Protein AF-A0A5C1ACC4-F1 (afdb_monomer)

Mean predicted aligned error: 6.25 Å

Organism: NCBI:txid2598579

Nearest PDB st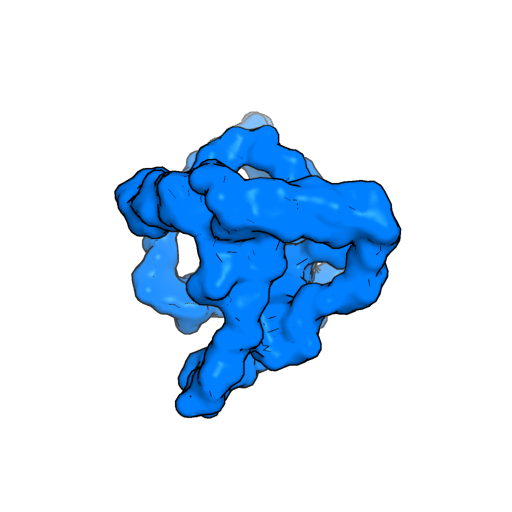ructures (foldseek):
  7xiv-assembly1_A  TM=1.902E-01  e=9.652E+00  Cuevavirus lloviuense

Solvent-accessible surface area (backbone atoms only 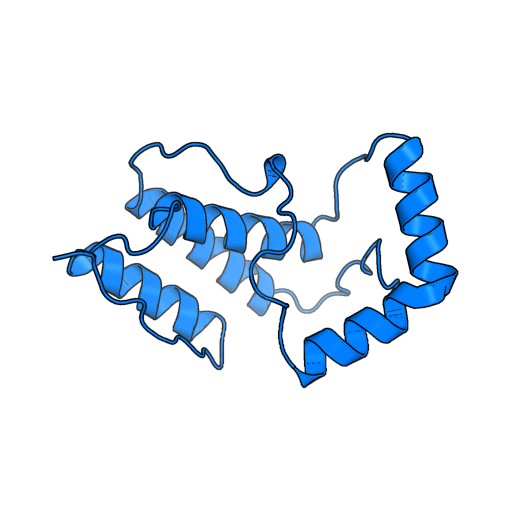— not comparable to full-atom values): 7838 Å² total; per-residue (Å²): 130,86,49,78,79,80,90,83,84,72,93,44,66,67,52,52,43,53,51,49,53,48,38,68,74,72,54,78,77,71,58,62,95,59,54,67,31,28,53,27,40,30,54,24,44,56,51,42,30,38,67,78,41,76,74,94,66,58,69,71,58,48,53,50,28,51,50,33,31,76,70,52,20,50,62,50,50,54,48,31,78,73,72,45,78,70,84,91,61,94,72,63,70,90,39,46,59,78,85,79,83,49,42,68,63,19,43,53,46,26,42,52,31,43,53,52,52,74,68,52,86,67,88,67,53,58,38,69,42,38,61,94

Radius of gyration: 16.21 Å; Cα contacts (8 Å, |Δi|>4): 114; chains: 1; bounding box: 47×31×36 Å

InterPro domains:
  IPR011463 Protein of unknown function DUF1569 [PF07606] (5-127)

Structure (mmCIF, N/CA/C/O backbone):
data_AF-A0A5C1ACC4-F1
#
_entry.id   AF-A0A5C1ACC4-F1
#
loop_
_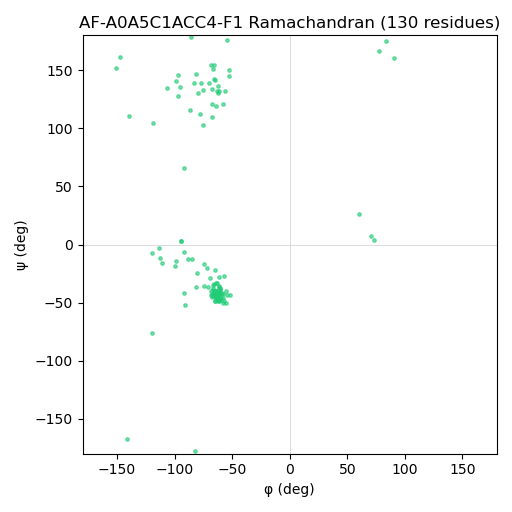atom_site.group_PDB
_atom_site.id
_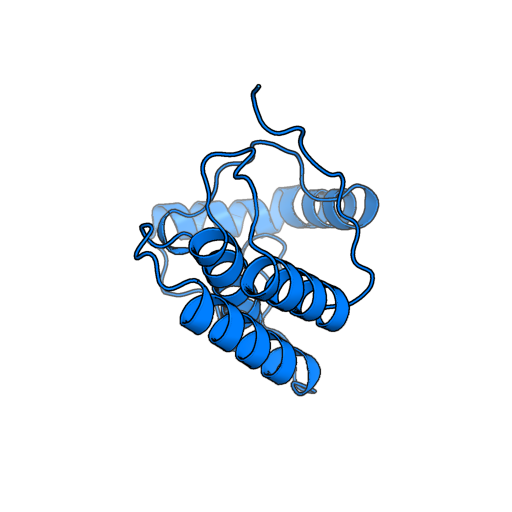atom_site.type_symbol
_atom_site.label_atom_id
_atom_site.label_alt_id
_atom_site.label_comp_id
_atom_site.label_asym_id
_atom_site.label_entity_id
_atom_site.label_seq_id
_atom_site.pdbx_PDB_ins_code
_atom_site.Cartn_x
_atom_site.Cartn_y
_atom_site.Cartn_z
_atom_site.occupancy
_atom_site.B_iso_or_equiv
_atom_site.auth_seq_id
_atom_site.auth_comp_id
_atom_site.auth_asym_id
_atom_site.auth_atom_id
_atom_site.pdbx_PDB_model_num
ATOM 1 N N . MET A 1 1 ? -29.258 1.271 -1.565 1.00 49.44 1 MET A N 1
ATOM 2 C CA . MET A 1 1 ? -28.576 2.509 -2.002 1.00 49.44 1 MET A CA 1
ATOM 3 C C . MET A 1 1 ? -27.110 2.157 -2.199 1.00 49.44 1 MET A C 1
ATOM 5 O O . MET A 1 1 ? -26.580 1.522 -1.296 1.00 49.44 1 MET A O 1
ATOM 9 N N . PRO A 1 2 ? -26.478 2.439 -3.352 1.00 66.31 2 PRO A N 1
ATOM 10 C CA . PRO A 1 2 ? -25.045 2.192 -3.505 1.00 66.31 2 PRO A CA 1
ATOM 11 C C . PRO A 1 2 ? -24.271 3.049 -2.496 1.00 66.31 2 PRO A C 1
ATOM 13 O O . PRO A 1 2 ? -24.611 4.215 -2.296 1.00 66.31 2 PRO A O 1
ATOM 16 N N . ALA A 1 3 ? -23.268 2.466 -1.842 1.00 73.25 3 ALA A N 1
ATOM 17 C CA . ALA A 1 3 ? -22.448 3.174 -0.868 1.00 73.25 3 ALA A CA 1
ATOM 18 C C . ALA A 1 3 ? -21.713 4.351 -1.533 1.00 73.25 3 ALA A C 1
ATOM 20 O O . ALA A 1 3 ? -21.103 4.199 -2.596 1.00 73.25 3 ALA A O 1
ATOM 21 N N . THR A 1 4 ? -21.772 5.531 -0.916 1.00 82.56 4 THR A N 1
ATOM 22 C CA . THR A 1 4 ? -21.095 6.729 -1.427 1.00 82.56 4 THR A CA 1
ATOM 23 C C . THR A 1 4 ? -19.597 6.640 -1.150 1.00 82.56 4 THR A C 1
ATOM 25 O O . THR A 1 4 ? -19.176 6.352 -0.032 1.00 82.56 4 THR A O 1
ATOM 28 N N . ARG A 1 5 ? -18.767 6.923 -2.160 1.00 82.75 5 ARG A N 1
ATOM 29 C CA . ARG A 1 5 ? -17.308 6.928 -2.002 1.00 82.75 5 ARG A CA 1
ATOM 30 C C . ARG A 1 5 ? -16.865 8.080 -1.094 1.00 82.75 5 ARG A C 1
ATOM 32 O O . ARG A 1 5 ? -17.073 9.244 -1.431 1.00 82.75 5 ARG A O 1
ATOM 39 N N . CYS A 1 6 ? -16.192 7.747 0.005 1.00 84.00 6 CYS A N 1
ATOM 40 C CA . CYS A 1 6 ? -15.532 8.720 0.872 1.00 84.00 6 CYS A CA 1
ATOM 41 C C . CYS A 1 6 ? -14.207 9.196 0.250 1.00 84.00 6 CYS A C 1
ATOM 43 O O . CYS A 1 6 ? -13.460 8.400 -0.324 1.00 84.00 6 CYS A O 1
ATOM 45 N N . GLN A 1 7 ? -13.918 10.495 0.353 1.00 85.62 7 GLN A N 1
ATOM 46 C CA . GLN A 1 7 ? -12.628 11.061 -0.045 1.00 85.62 7 GLN A CA 1
ATOM 47 C C . GLN A 1 7 ? -11.656 10.956 1.130 1.00 85.62 7 GLN A C 1
ATOM 49 O O . GLN A 1 7 ? -11.869 11.578 2.168 1.00 85.62 7 GLN A O 1
ATOM 54 N N . LEU A 1 8 ? -10.587 10.178 0.957 1.00 86.94 8 LEU A N 1
ATOM 55 C CA . LEU A 1 8 ? -9.579 9.943 1.988 1.00 86.94 8 LEU A CA 1
ATOM 56 C C . LEU A 1 8 ? -8.293 10.698 1.654 1.00 86.94 8 LEU A C 1
ATOM 58 O O . LEU A 1 8 ? -7.802 10.650 0.524 1.00 86.94 8 LEU A O 1
ATOM 62 N N . ARG A 1 9 ? -7.725 11.375 2.654 1.00 88.62 9 ARG A N 1
ATOM 63 C CA . ARG A 1 9 ? -6.391 11.973 2.575 1.00 88.62 9 ARG A CA 1
ATOM 64 C C . ARG A 1 9 ? -5.667 11.768 3.896 1.00 88.62 9 ARG A C 1
ATOM 66 O O . ARG A 1 9 ? -6.009 12.390 4.896 1.00 88.62 9 ARG A O 1
ATOM 73 N N . PHE A 1 10 ? -4.646 10.925 3.866 1.00 92.44 10 PHE A N 1
ATOM 74 C CA . PHE A 1 10 ? -3.816 10.616 5.025 1.00 92.44 10 PHE A CA 1
ATOM 75 C C . PHE A 1 10 ? -2.541 11.458 5.011 1.00 92.44 10 PHE A C 1
ATOM 77 O O . PHE A 1 10 ? -2.022 11.774 3.939 1.00 92.44 10 PHE A O 1
ATOM 84 N N . GLN A 1 11 ? -2.055 11.838 6.194 1.00 92.25 11 GLN A N 1
ATOM 85 C CA . GLN A 1 11 ? -0.790 12.568 6.346 1.00 92.25 11 GLN A CA 1
ATOM 86 C C . GLN A 1 11 ? 0.361 11.641 6.751 1.00 92.25 11 GLN A C 1
ATOM 88 O O . GLN A 1 11 ? 1.523 11.998 6.585 1.00 92.25 11 GLN A O 1
ATOM 93 N N . SER A 1 12 ? 0.045 10.450 7.263 1.00 93.12 12 SER A N 1
ATOM 94 C CA . SER A 1 12 ? 1.020 9.472 7.740 1.00 93.12 12 SER A CA 1
ATOM 95 C C . SER A 1 12 ? 0.544 8.037 7.513 1.00 93.12 12 SER A C 1
ATOM 97 O O . SER A 1 12 ? -0.655 7.792 7.358 1.00 93.12 12 SER A O 1
ATOM 99 N N . LEU A 1 13 ? 1.473 7.073 7.539 1.00 92.88 13 LEU A N 1
ATOM 100 C CA . LEU A 1 13 ? 1.130 5.646 7.521 1.00 92.88 13 LEU A CA 1
ATOM 101 C C . LEU A 1 13 ? 0.328 5.240 8.765 1.00 92.88 13 LEU A C 1
ATOM 103 O O . LEU A 1 13 ? -0.582 4.420 8.666 1.00 92.88 13 LEU A O 1
ATOM 107 N N . ALA A 1 14 ? 0.588 5.873 9.911 1.00 94.12 14 ALA A N 1
ATOM 108 C CA . ALA A 1 14 ? -0.190 5.666 11.128 1.00 94.12 14 ALA A CA 1
ATOM 109 C C . ALA A 1 14 ? -1.673 6.044 10.953 1.00 94.12 14 ALA A C 1
ATOM 111 O O . ALA A 1 14 ? -2.543 5.349 11.476 1.00 94.12 14 ALA A O 1
ATOM 112 N N . ASP A 1 15 ? -1.983 7.105 10.195 1.00 95.88 15 ASP A N 1
ATOM 113 C CA . ASP A 1 15 ? -3.376 7.470 9.902 1.00 95.88 15 ASP A CA 1
ATOM 114 C C . ASP A 1 15 ? -4.064 6.423 9.020 1.00 95.88 15 ASP A C 1
ATOM 116 O O . ASP A 1 15 ? -5.230 6.111 9.249 1.00 95.88 15 ASP A O 1
ATOM 120 N N . VAL A 1 16 ? -3.333 5.842 8.061 1.00 95.62 16 VAL A N 1
ATOM 121 C CA . VAL A 1 16 ? -3.833 4.751 7.207 1.00 95.62 16 VAL A CA 1
ATOM 122 C C . VAL A 1 16 ? -4.161 3.515 8.048 1.00 95.62 16 VAL A C 1
ATOM 124 O O . VAL A 1 16 ? -5.234 2.935 7.903 1.00 95.62 16 VAL A O 1
ATOM 127 N N . VAL A 1 17 ? -3.254 3.117 8.948 1.00 96.44 17 VAL A N 1
ATOM 128 C CA . VAL A 1 17 ? -3.460 1.962 9.838 1.00 96.44 17 VAL A CA 1
ATOM 129 C C . VAL A 1 17 ? -4.650 2.200 10.765 1.00 96.44 17 VAL A C 1
ATOM 131 O O . VAL A 1 17 ? -5.496 1.320 10.903 1.00 96.44 17 VAL A O 1
ATOM 134 N N . ARG A 1 18 ? -4.763 3.399 11.350 1.00 96.44 18 ARG A N 1
ATOM 135 C CA . ARG A 1 18 ? -5.875 3.755 12.241 1.00 96.44 18 ARG A CA 1
ATOM 136 C C . ARG A 1 18 ? -7.225 3.707 11.526 1.00 96.44 18 ARG A C 1
ATOM 138 O O . ARG A 1 18 ? -8.205 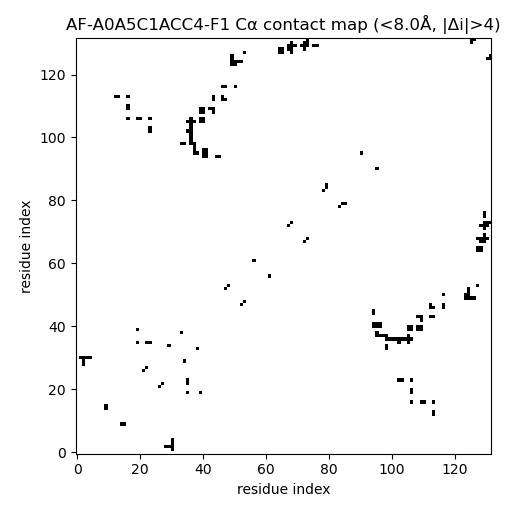3.257 12.115 1.00 96.44 18 ARG A O 1
ATOM 145 N N . ASP A 1 19 ? -7.287 4.175 10.281 1.00 96.25 19 ASP A N 1
ATOM 146 C CA . ASP A 1 19 ? -8.502 4.098 9.466 1.00 96.25 19 ASP A CA 1
ATOM 147 C C . ASP A 1 19 ? -8.896 2.639 9.207 1.00 96.25 19 ASP A C 1
ATOM 149 O O . ASP A 1 19 ? -10.028 2.247 9.485 1.00 96.25 19 ASP A O 1
ATOM 153 N N . ALA A 1 20 ? -7.933 1.804 8.809 1.00 96.00 20 ALA A N 1
ATOM 154 C CA . ALA A 1 20 ? -8.153 0.380 8.575 1.00 96.00 20 ALA A CA 1
ATOM 155 C C . ALA A 1 20 ? -8.615 -0.370 9.844 1.00 96.00 20 ALA A C 1
ATOM 157 O O . ALA A 1 20 ? -9.567 -1.149 9.788 1.00 96.00 20 ALA A O 1
ATOM 158 N N . GLU A 1 21 ? -8.009 -0.091 11.005 1.00 96.69 21 GLU A N 1
ATOM 159 C CA . GLU A 1 21 ? -8.453 -0.611 12.308 1.00 96.69 21 GLU A CA 1
ATOM 160 C C . GLU A 1 21 ? -9.879 -0.132 12.652 1.00 96.69 21 GLU A C 1
ATOM 162 O O . GLU A 1 21 ? -10.679 -0.896 13.194 1.00 96.69 21 GLU A O 1
ATOM 167 N N . SER A 1 22 ? -10.240 1.110 12.300 1.00 95.62 22 SER A N 1
ATOM 168 C CA . SER A 1 22 ? -11.596 1.636 12.509 1.00 95.62 22 SER A CA 1
ATOM 169 C C . SER A 1 22 ? -12.637 0.924 11.647 1.00 95.62 22 SER A C 1
ATOM 171 O O . SER A 1 22 ? -13.703 0.579 12.158 1.00 95.62 22 SER A O 1
ATOM 173 N N . LEU A 1 23 ? -12.330 0.693 10.367 1.00 94.25 23 LEU A N 1
ATOM 174 C CA . LEU A 1 23 ? -13.205 -0.023 9.433 1.00 94.25 23 LEU A CA 1
ATOM 175 C C . LEU A 1 23 ? -13.405 -1.477 9.867 1.00 94.25 23 LEU A C 1
ATOM 177 O O . LEU A 1 23 ? -14.527 -1.976 9.822 1.00 94.25 23 LEU A O 1
ATOM 181 N N . LEU A 1 24 ? -12.349 -2.131 10.357 1.00 95.06 24 LEU A N 1
ATOM 182 C CA . LEU A 1 24 ? -12.439 -3.480 10.912 1.00 95.06 24 LEU A CA 1
ATOM 183 C C . LEU A 1 24 ? -13.336 -3.527 12.159 1.00 95.06 24 LEU A C 1
ATOM 185 O O . LEU A 1 24 ? -14.163 -4.424 12.289 1.00 95.06 24 LEU A O 1
ATOM 189 N N . ALA A 1 25 ? -13.191 -2.561 13.071 1.00 95.88 25 ALA A N 1
ATOM 190 C CA . ALA A 1 25 ? -13.928 -2.549 14.334 1.00 95.88 25 ALA A CA 1
ATOM 191 C C . ALA A 1 25 ? -15.409 -2.164 14.181 1.00 95.88 25 ALA A C 1
ATOM 193 O O . ALA A 1 25 ? -16.257 -2.666 14.917 1.00 95.88 25 ALA A O 1
ATOM 194 N N . LYS A 1 26 ? -15.723 -1.241 13.266 1.00 94.62 26 LYS A N 1
ATOM 195 C CA . LYS A 1 26 ? -17.078 -0.688 13.088 1.00 94.62 26 LYS A CA 1
ATOM 196 C C . LYS A 1 26 ? -17.855 -1.341 11.947 1.00 94.62 26 LYS A C 1
ATOM 198 O O . LYS A 1 26 ? -19.064 -1.142 11.857 1.00 94.62 26 LYS A O 1
ATOM 203 N N . GLY A 1 27 ? -17.173 -2.094 11.088 1.00 91.19 27 GLY A N 1
ATOM 204 C CA . GLY A 1 27 ? -17.696 -2.505 9.793 1.00 91.19 27 GLY A CA 1
ATOM 205 C C . GLY A 1 27 ? -17.640 -1.371 8.765 1.00 91.19 27 GLY A C 1
ATOM 206 O O . GLY A 1 27 ? -17.411 -0.202 9.088 1.00 91.19 27 GLY A O 1
ATOM 207 N N . TYR A 1 28 ? -17.836 -1.731 7.498 1.00 91.56 28 TYR A N 1
ATOM 208 C CA . TYR A 1 28 ? -17.783 -0.804 6.373 1.00 91.56 28 TYR A CA 1
ATOM 209 C C . TYR A 1 28 ? -18.694 -1.259 5.234 1.00 91.56 28 TYR A C 1
ATOM 211 O O . TYR A 1 28 ? -18.903 -2.453 5.025 1.00 91.56 28 TYR A O 1
ATOM 219 N N . ASP A 1 29 ? -19.173 -0.293 4.451 1.00 89.94 29 ASP A N 1
ATOM 220 C CA . ASP A 1 29 ? -19.854 -0.560 3.188 1.00 89.94 29 ASP A CA 1
ATOM 221 C C . ASP A 1 29 ? -18.878 -0.428 2.019 1.00 89.94 29 ASP A C 1
ATOM 223 O O . ASP A 1 29 ? -18.199 0.589 1.837 1.00 89.94 29 ASP A O 1
ATOM 227 N N . LYS A 1 30 ? -18.826 -1.456 1.172 1.00 89.12 30 LYS A N 1
ATOM 228 C CA . LYS A 1 30 ? -17.929 -1.478 0.019 1.00 89.12 30 LYS A CA 1
ATOM 229 C C . LYS A 1 30 ? -18.476 -0.612 -1.126 1.00 89.12 30 LYS A C 1
ATOM 231 O O . LYS A 1 30 ? -19.448 -0.975 -1.782 1.00 89.12 30 LYS A O 1
ATOM 236 N N . ALA A 1 31 ? -17.798 0.500 -1.421 1.00 86.94 31 ALA A N 1
ATOM 237 C CA . ALA A 1 31 ? -18.124 1.406 -2.536 1.00 86.94 31 ALA A CA 1
ATOM 238 C C . ALA A 1 31 ? -17.336 1.122 -3.841 1.00 86.94 31 ALA A C 1
ATOM 240 O O . ALA A 1 31 ? -17.433 1.873 -4.815 1.00 86.94 31 ALA A O 1
ATOM 241 N N . GLY A 1 32 ? -16.504 0.076 -3.866 1.00 85.12 32 GLY A N 1
ATOM 242 C CA . GLY A 1 32 ? -15.669 -0.305 -5.009 1.00 85.12 32 GLY A CA 1
ATOM 243 C C . GLY A 1 32 ? -15.586 -1.819 -5.207 1.00 85.12 32 GLY A C 1
ATOM 244 O O . GLY A 1 32 ? -16.340 -2.583 -4.614 1.00 85.12 32 GLY A O 1
ATOM 245 N N . ASN A 1 33 ? -14.652 -2.265 -6.047 1.00 88.00 33 ASN A N 1
ATOM 246 C CA . ASN A 1 33 ? -14.472 -3.700 -6.295 1.00 88.00 33 ASN A CA 1
ATOM 247 C C . ASN A 1 33 ? -13.666 -4.390 -5.191 1.00 88.00 33 ASN A C 1
ATOM 249 O O . ASN A 1 33 ? -13.823 -5.593 -5.002 1.00 88.00 33 ASN A O 1
ATOM 253 N N . TRP A 1 34 ? -12.836 -3.633 -4.470 1.00 89.81 34 TRP A N 1
ATOM 254 C CA . TRP A 1 34 ? -11.967 -4.153 -3.421 1.00 89.81 34 TRP A CA 1
ATOM 255 C C . TRP A 1 34 ? -12.609 -4.014 -2.052 1.00 89.81 34 TRP A C 1
ATOM 257 O O . TRP A 1 34 ? -13.191 -2.974 -1.740 1.00 89.81 34 TRP A O 1
ATOM 267 N N . ASP A 1 35 ? -12.507 -5.074 -1.264 1.00 92.00 35 ASP A N 1
ATOM 268 C CA . ASP A 1 35 ? -12.800 -5.040 0.165 1.00 92.00 35 ASP A CA 1
ATOM 269 C C . ASP A 1 35 ? -11.598 -4.510 0.973 1.00 92.00 35 ASP A C 1
ATOM 271 O O . ASP A 1 35 ? -10.579 -4.085 0.408 1.00 92.00 35 ASP A O 1
ATOM 275 N N . LEU A 1 36 ? -11.738 -4.488 2.301 1.00 93.12 36 LEU A N 1
ATOM 276 C CA . LEU A 1 36 ? -10.700 -4.001 3.2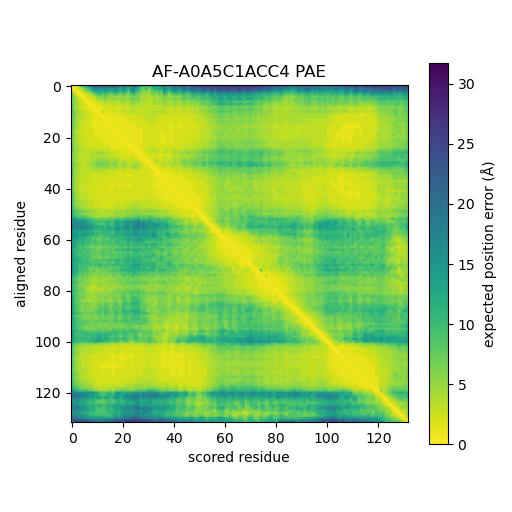03 1.00 93.12 36 LEU A CA 1
ATOM 277 C C . LEU A 1 36 ? -9.441 -4.875 3.126 1.00 93.12 36 LEU A C 1
ATOM 279 O O . LEU A 1 36 ? -8.349 -4.326 2.965 1.00 93.12 36 LEU A O 1
ATOM 283 N N . SER A 1 37 ? -9.575 -6.206 3.149 1.00 93.19 37 SER A N 1
ATOM 284 C CA . SER A 1 37 ? -8.442 -7.130 3.037 1.00 93.19 37 SER A CA 1
ATOM 285 C C . SER A 1 37 ? -7.594 -6.877 1.789 1.00 93.19 37 SER A C 1
ATOM 287 O O . SER A 1 37 ? -6.363 -6.820 1.860 1.00 93.19 37 SER A O 1
ATOM 289 N N . GLN A 1 38 ? -8.240 -6.648 0.644 1.00 93.12 38 GLN A N 1
ATOM 290 C CA . GLN A 1 38 ? -7.582 -6.395 -0.630 1.00 93.12 38 GLN A CA 1
ATOM 291 C C . GLN A 1 38 ? -6.851 -5.053 -0.623 1.00 93.12 38 GLN A C 1
ATOM 293 O O . GLN A 1 38 ? -5.702 -4.982 -1.065 1.00 93.12 38 GLN A O 1
ATOM 298 N N . CYS A 1 39 ? -7.473 -4.008 -0.069 1.00 92.69 39 CYS A N 1
ATOM 299 C CA . CYS A 1 39 ? -6.831 -2.706 0.102 1.00 92.69 39 CYS A CA 1
ATOM 300 C C . CYS A 1 39 ? -5.597 -2.802 1.014 1.00 92.69 39 CYS A C 1
ATOM 302 O O . CYS A 1 39 ? -4.517 -2.337 0.647 1.00 92.69 39 CYS A O 1
ATOM 304 N N . CYS A 1 40 ? -5.727 -3.446 2.177 1.00 94.25 40 CYS A N 1
ATOM 305 C CA . CYS A 1 40 ? -4.639 -3.588 3.143 1.00 94.25 40 CYS A CA 1
ATOM 306 C C . CYS A 1 40 ? -3.479 -4.425 2.594 1.00 94.25 40 CYS A C 1
ATOM 308 O O . CYS A 1 40 ? -2.322 -4.016 2.708 1.00 94.25 40 CYS A O 1
ATOM 310 N N . HIS A 1 41 ? -3.765 -5.555 1.940 1.00 92.44 41 HIS A N 1
ATOM 311 C CA . HIS A 1 41 ? -2.739 -6.373 1.295 1.00 92.44 41 HIS A CA 1
ATOM 312 C C . HIS A 1 41 ? -2.012 -5.612 0.181 1.00 92.44 41 HIS A C 1
ATOM 314 O O . HIS A 1 41 ? -0.787 -5.704 0.084 1.00 92.44 41 HIS A O 1
ATOM 320 N N . HIS A 1 42 ? -2.740 -4.832 -0.622 1.00 93.00 42 HIS A N 1
ATOM 321 C CA . HIS A 1 42 ? -2.153 -4.021 -1.683 1.00 93.00 42 HIS A CA 1
ATOM 322 C C . HIS A 1 42 ? -1.168 -2.986 -1.147 1.00 93.00 42 HIS A C 1
ATOM 324 O O . HIS A 1 42 ? -0.035 -2.890 -1.625 1.00 93.00 42 HIS A O 1
ATOM 330 N N . LEU A 1 43 ? -1.567 -2.251 -0.111 1.00 93.44 43 LEU A N 1
ATOM 331 C CA . LEU A 1 43 ? -0.702 -1.271 0.539 1.00 93.44 43 LEU A CA 1
ATOM 332 C C . LEU A 1 43 ? 0.526 -1.938 1.180 1.00 93.44 43 LEU A C 1
ATOM 334 O O . LEU A 1 43 ? 1.654 -1.494 0.956 1.00 93.44 43 LEU A O 1
ATOM 338 N N . ALA A 1 44 ? 0.329 -3.046 1.901 1.00 92.69 44 ALA A N 1
ATOM 339 C CA . ALA A 1 44 ? 1.415 -3.797 2.530 1.00 92.69 44 ALA A CA 1
ATOM 340 C C . ALA A 1 44 ? 2.438 -4.325 1.507 1.00 92.69 44 ALA A C 1
ATOM 342 O O . ALA A 1 44 ? 3.647 -4.284 1.754 1.00 92.69 44 ALA A O 1
ATOM 343 N N . TYR A 1 45 ? 1.971 -4.785 0.342 1.00 91.56 45 TYR A N 1
ATOM 344 C CA . TYR A 1 45 ? 2.830 -5.271 -0.737 1.00 91.56 45 TYR A CA 1
ATOM 345 C C . TYR A 1 45 ? 3.771 -4.177 -1.257 1.00 91.56 45 TYR A C 1
ATOM 347 O O . TYR A 1 45 ? 4.976 -4.410 -1.364 1.00 91.56 45 TYR A O 1
ATOM 355 N N . TRP A 1 46 ? 3.262 -2.972 -1.534 1.00 89.31 46 TRP A N 1
ATOM 356 C CA . TRP A 1 46 ? 4.088 -1.874 -2.055 1.00 89.31 46 TRP A CA 1
ATOM 357 C C . TRP A 1 46 ? 5.060 -1.299 -1.021 1.00 89.31 46 TRP A C 1
ATOM 359 O O . TRP A 1 46 ? 6.200 -0.983 -1.377 1.00 89.31 46 TRP A O 1
ATOM 369 N N . LEU A 1 47 ? 4.657 -1.220 0.254 1.00 90.00 47 LEU A N 1
ATOM 370 C CA . LEU A 1 47 ? 5.569 -0.857 1.346 1.00 90.00 47 LEU A CA 1
ATOM 371 C C . LEU A 1 47 ? 6.730 -1.852 1.433 1.00 90.00 47 LEU A C 1
ATOM 373 O O . LEU A 1 47 ? 7.894 -1.459 1.454 1.00 90.00 47 LEU A O 1
ATOM 377 N N . THR A 1 48 ? 6.417 -3.145 1.376 1.00 89.50 48 THR A N 1
ATOM 378 C CA . THR A 1 48 ? 7.417 -4.216 1.454 1.00 89.50 48 THR A CA 1
ATOM 379 C C . THR A 1 48 ? 8.342 -4.225 0.236 1.00 89.50 48 THR A C 1
ATOM 381 O O . THR A 1 48 ? 9.557 -4.307 0.390 1.00 89.50 48 THR A O 1
ATOM 384 N N . CYS A 1 49 ? 7.806 -4.060 -0.979 1.00 85.75 49 CYS A N 1
ATOM 385 C CA . CYS A 1 49 ? 8.609 -4.007 -2.208 1.00 85.75 49 CYS A CA 1
ATOM 386 C C . CYS A 1 49 ? 9.610 -2.846 -2.225 1.00 85.75 49 CYS A C 1
ATOM 388 O O . CYS A 1 49 ? 10.648 -2.942 -2.877 1.00 85.75 49 CYS A O 1
ATOM 390 N N . SER A 1 50 ? 9.307 -1.752 -1.527 1.00 80.88 50 SER A N 1
ATOM 391 C CA . SER A 1 50 ? 10.216 -0.607 -1.418 1.00 80.88 50 SER A CA 1
ATOM 392 C C . SER A 1 50 ? 11.459 -0.943 -0.580 1.00 80.88 50 SER A C 1
ATOM 394 O O . SER A 1 50 ? 12.538 -0.407 -0.832 1.00 80.88 50 SER A O 1
ATOM 396 N N . LEU A 1 51 ? 11.323 -1.869 0.375 1.00 84.62 51 LEU A N 1
ATOM 397 C CA . LEU A 1 51 ? 12.402 -2.320 1.257 1.00 84.62 51 LEU A CA 1
ATOM 398 C C . LEU A 1 51 ? 13.146 -3.534 0.685 1.00 84.62 51 LEU A C 1
ATOM 400 O O . LEU A 1 51 ? 14.366 -3.510 0.553 1.00 84.62 51 LEU A O 1
ATOM 404 N N . ASP A 1 52 ? 12.406 -4.579 0.312 1.00 84.88 52 ASP A N 1
ATOM 405 C CA . ASP A 1 52 ? 12.955 -5.878 -0.111 1.00 84.88 52 ASP A CA 1
ATOM 406 C C . ASP A 1 52 ? 13.248 -5.938 -1.619 1.00 84.88 52 ASP A C 1
ATOM 408 O O . ASP A 1 52 ? 13.935 -6.833 -2.117 1.00 84.88 52 ASP A O 1
ATOM 412 N N . GLY A 1 53 ? 12.747 -4.950 -2.360 1.00 76.44 53 GLY A N 1
ATOM 413 C CA . GLY A 1 53 ? 12.901 -4.831 -3.796 1.00 76.44 53 GLY A CA 1
ATOM 414 C C . GLY A 1 53 ? 11.773 -5.503 -4.568 1.00 76.44 53 GLY A C 1
ATOM 415 O O . GLY A 1 53 ? 11.044 -6.372 -4.098 1.00 76.44 53 GLY A O 1
ATOM 416 N N . PHE A 1 54 ? 11.640 -5.096 -5.825 1.00 71.69 54 PHE A N 1
ATOM 417 C CA . PHE A 1 54 ? 10.678 -5.689 -6.746 1.00 71.69 54 PHE A CA 1
ATOM 418 C C . PHE A 1 54 ? 11.247 -7.009 -7.281 1.00 71.69 54 PHE A C 1
ATOM 420 O O . PHE A 1 54 ? 12.390 -7.023 -7.754 1.00 71.69 54 PHE A O 1
ATOM 427 N N . GLY A 1 55 ? 10.469 -8.096 -7.237 1.00 71.06 55 GLY A N 1
ATOM 428 C CA . GLY A 1 55 ? 10.871 -9.429 -7.711 1.00 71.06 55 GLY A CA 1
ATOM 429 C C . GLY A 1 55 ? 11.364 -9.478 -9.170 1.00 71.06 55 GLY A C 1
ATOM 430 O O . GLY A 1 55 ? 11.366 -8.482 -9.903 1.00 71.06 55 GLY A O 1
ATOM 431 N N . LYS A 1 56 ? 11.816 -10.654 -9.629 1.00 73.38 56 LYS A N 1
ATOM 432 C CA . LYS A 1 56 ? 12.304 -10.827 -11.010 1.00 73.38 56 LYS A CA 1
ATOM 433 C C . LYS A 1 56 ? 11.153 -10.673 -12.009 1.00 73.38 56 LYS A C 1
ATOM 435 O O . LYS A 1 56 ? 10.302 -11.543 -12.123 1.00 73.38 56 LYS A O 1
ATOM 440 N N . GLN A 1 57 ? 11.174 -9.575 -12.758 1.00 74.62 57 GLN A N 1
ATOM 441 C CA . GLN A 1 57 ? 10.220 -9.321 -13.835 1.00 74.62 57 GLN A CA 1
ATOM 442 C C . GLN A 1 57 ? 10.627 -10.055 -15.130 1.00 74.62 57 GLN A C 1
ATOM 444 O O . GLN A 1 57 ? 11.830 -10.160 -15.407 1.00 74.62 57 GLN A O 1
ATOM 449 N N . PRO A 1 58 ? 9.664 -10.510 -15.953 1.00 83.12 58 PRO A N 1
ATOM 450 C CA . PRO A 1 58 ? 9.913 -11.008 -17.305 1.00 83.12 58 PRO A CA 1
ATOM 451 C C . PRO A 1 58 ? 10.718 -10.020 -18.163 1.00 83.12 58 PRO A C 1
ATOM 453 O O . PRO A 1 58 ? 10.612 -8.802 -17.996 1.00 83.12 58 PRO A O 1
ATOM 456 N N . LEU A 1 59 ? 11.506 -10.533 -19.116 1.00 84.81 59 LEU A N 1
ATOM 457 C CA . LEU A 1 59 ? 12.373 -9.717 -19.982 1.00 84.81 59 LEU A CA 1
ATOM 458 C C . LEU A 1 59 ? 11.653 -8.544 -20.683 1.00 84.81 59 LEU A C 1
ATOM 460 O O . LEU A 1 59 ? 12.203 -7.441 -20.641 1.00 84.81 59 LEU A O 1
ATOM 464 N N . PRO A 1 60 ? 10.435 -8.703 -21.243 1.00 85.69 60 PRO A N 1
ATOM 465 C CA . PRO A 1 60 ? 9.729 -7.591 -21.886 1.00 85.69 60 PRO A CA 1
ATOM 466 C C . PRO A 1 60 ? 9.417 -6.449 -20.911 1.00 85.69 60 PRO A C 1
ATOM 468 O O . PRO A 1 60 ? 9.641 -5.279 -21.217 1.00 85.69 60 PRO A O 1
ATOM 471 N N . ILE A 1 61 ? 8.980 -6.789 -19.693 1.00 83.62 61 ILE A N 1
ATOM 472 C CA . ILE A 1 61 ? 8.675 -5.812 -18.641 1.00 83.62 61 ILE A CA 1
ATOM 473 C C . ILE A 1 61 ? 9.955 -5.102 -18.193 1.00 83.62 61 ILE A C 1
ATOM 475 O O . ILE A 1 61 ? 9.958 -3.891 -17.992 1.00 83.62 61 ILE A O 1
ATOM 479 N N . ARG A 1 62 ? 11.076 -5.825 -18.084 1.00 83.31 62 ARG A N 1
ATOM 480 C CA . ARG A 1 62 ? 12.376 -5.224 -17.745 1.00 83.31 62 ARG A CA 1
ATOM 481 C C . ARG A 1 62 ? 12.835 -4.210 -18.790 1.00 83.31 62 ARG A C 1
ATOM 483 O O . ARG A 1 62 ? 13.297 -3.139 -18.404 1.00 83.31 62 ARG A O 1
ATOM 490 N N . ALA A 1 63 ? 12.701 -4.534 -20.077 1.00 85.50 63 ALA A N 1
ATOM 491 C CA . ALA A 1 63 ? 13.051 -3.624 -21.166 1.00 85.50 63 ALA A CA 1
ATOM 492 C C . ALA A 1 63 ? 12.179 -2.360 -21.137 1.00 85.50 63 ALA A C 1
ATOM 494 O O . ALA A 1 63 ? 12.699 -1.247 -21.206 1.00 85.50 63 ALA A O 1
ATOM 495 N N . PHE A 1 64 ? 10.869 -2.526 -20.931 1.00 86.00 64 PHE A N 1
ATOM 496 C CA . PHE A 1 64 ? 9.944 -1.406 -20.774 1.00 86.00 64 PHE A CA 1
ATOM 497 C C . PHE A 1 64 ? 10.287 -0.519 -19.567 1.00 86.00 64 PHE A C 1
ATOM 499 O O . PHE A 1 64 ? 10.370 0.698 -19.708 1.00 86.00 64 PHE A O 1
ATOM 506 N N . LEU A 1 65 ? 10.534 -1.105 -18.390 1.00 84.25 65 LEU A N 1
ATOM 507 C CA . LEU A 1 65 ? 10.897 -0.355 -17.181 1.00 84.25 65 LEU A CA 1
ATOM 508 C C . LEU A 1 65 ? 12.214 0.409 -17.353 1.00 84.25 65 LEU A C 1
ATOM 510 O O . LEU A 1 65 ? 12.314 1.555 -16.923 1.00 84.25 65 LEU A O 1
ATOM 514 N N . TRP A 1 66 ? 13.206 -0.189 -18.019 1.00 84.88 66 TRP A N 1
ATOM 515 C CA . TRP A 1 66 ? 14.457 0.494 -18.347 1.00 84.88 66 TRP A CA 1
ATOM 516 C C . TRP A 1 66 ? 14.227 1.681 -19.289 1.00 84.88 66 TRP A C 1
ATOM 518 O O . TRP A 1 66 ? 14.755 2.767 -19.047 1.00 84.88 66 TRP A O 1
ATOM 528 N N . LEU A 1 67 ? 13.402 1.510 -20.326 1.00 87.75 67 LEU A N 1
ATOM 529 C CA . LEU A 1 67 ? 13.050 2.600 -21.233 1.00 87.75 67 LEU A CA 1
ATOM 530 C C . LEU A 1 67 ? 12.320 3.720 -20.484 1.00 87.75 67 LEU A C 1
ATOM 532 O O . LEU A 1 67 ? 12.715 4.880 -20.588 1.00 87.75 67 LEU A O 1
ATOM 536 N N . ALA A 1 68 ? 11.307 3.382 -19.683 1.00 84.06 68 ALA A N 1
ATOM 537 C CA . ALA A 1 68 ? 10.550 4.339 -18.882 1.00 84.06 68 ALA A CA 1
ATOM 538 C C . ALA A 1 68 ? 11.463 5.120 -17.927 1.00 84.06 68 ALA A C 1
ATOM 540 O O . ALA A 1 68 ? 11.417 6.350 -17.904 1.00 84.06 68 ALA A O 1
ATOM 541 N N . A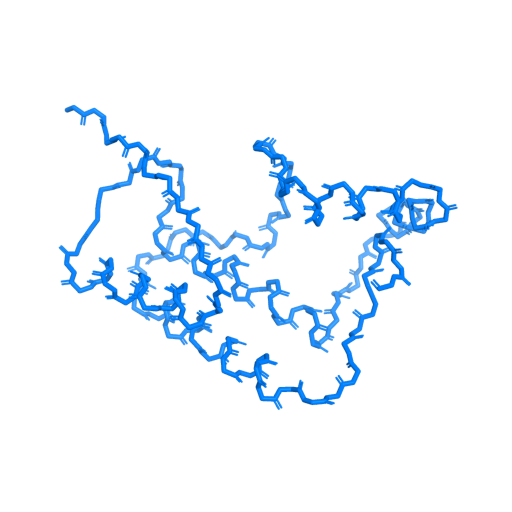RG A 1 69 ? 12.362 4.426 -17.219 1.00 84.81 69 ARG A N 1
ATOM 542 C CA . ARG A 1 69 ? 13.339 5.024 -16.298 1.00 84.81 69 ARG A CA 1
ATOM 543 C C . ARG A 1 69 ? 14.205 6.091 -16.959 1.00 84.81 69 ARG A C 1
ATOM 545 O O . ARG A 1 69 ? 14.478 7.110 -16.330 1.00 84.81 69 ARG A O 1
ATOM 552 N N . ASN A 1 70 ? 14.621 5.868 -18.202 1.00 84.19 70 ASN A N 1
ATOM 553 C CA . ASN A 1 70 ? 15.524 6.770 -18.916 1.00 84.19 70 ASN A CA 1
ATOM 554 C C . ASN A 1 70 ? 14.811 7.841 -19.754 1.00 84.19 70 ASN A C 1
ATOM 556 O O . ASN A 1 70 ? 15.477 8.718 -20.294 1.00 84.19 70 ASN A O 1
ATOM 560 N N . THR A 1 71 ? 13.482 7.790 -19.878 1.00 86.06 71 THR A N 1
ATOM 561 C CA . THR A 1 71 ? 12.728 8.698 -20.756 1.00 86.06 71 THR A CA 1
ATOM 562 C C . THR A 1 71 ? 11.724 9.546 -19.978 1.00 86.06 71 THR A C 1
ATOM 564 O O . THR A 1 71 ? 11.970 10.723 -19.725 1.00 86.06 71 THR A O 1
ATOM 567 N N . PHE A 1 72 ? 10.592 8.971 -19.567 1.00 85.50 72 PHE A N 1
ATOM 568 C CA . PHE A 1 72 ? 9.460 9.713 -18.993 1.00 85.50 72 PHE A CA 1
ATOM 569 C C . PHE A 1 72 ? 9.201 9.435 -17.504 1.00 85.50 72 PHE A C 1
ATOM 571 O O . PHE A 1 72 ? 8.450 10.176 -16.863 1.00 85.50 72 PHE A O 1
ATOM 578 N N . GLY A 1 73 ? 9.827 8.412 -16.923 1.00 82.81 73 GLY A N 1
ATOM 579 C CA . GLY A 1 73 ? 9.633 7.971 -15.538 1.00 82.81 73 GLY A CA 1
ATOM 580 C C . GLY A 1 73 ? 9.854 9.068 -14.488 1.00 82.81 73 GLY A C 1
ATOM 581 O O . GLY A 1 73 ? 8.956 9.304 -13.676 1.00 82.81 73 GLY A O 1
ATOM 582 N N . PRO A 1 74 ? 10.977 9.814 -14.509 1.00 84.44 74 PRO A N 1
ATOM 583 C CA . PRO A 1 74 ? 11.212 10.910 -13.564 1.00 84.44 74 PRO A CA 1
ATOM 584 C C . PRO A 1 74 ? 10.176 12.041 -13.665 1.00 84.44 74 PRO A C 1
ATOM 586 O O . PRO A 1 74 ? 9.787 12.626 -12.654 1.00 84.44 74 PRO A O 1
ATOM 589 N N . GLY A 1 75 ? 9.704 12.346 -14.878 1.00 86.75 75 GLY A N 1
ATOM 590 C CA . GLY A 1 75 ? 8.657 13.346 -15.100 1.00 86.75 75 GLY A CA 1
ATOM 591 C C . GLY A 1 75 ? 7.304 12.895 -14.549 1.00 86.75 75 GLY A C 1
ATOM 592 O O . GLY A 1 75 ? 6.598 13.685 -13.922 1.00 86.75 75 GLY A O 1
ATOM 593 N N . GLN A 1 76 ? 6.969 11.615 -14.722 1.00 84.75 76 GLN A N 1
ATOM 594 C CA . GLN A 1 76 ? 5.771 11.013 -14.139 1.00 84.75 76 GLN A CA 1
ATOM 595 C C . GLN A 1 76 ? 5.831 10.990 -12.609 1.00 84.75 76 GLN A C 1
ATOM 597 O O . GLN A 1 76 ? 4.853 11.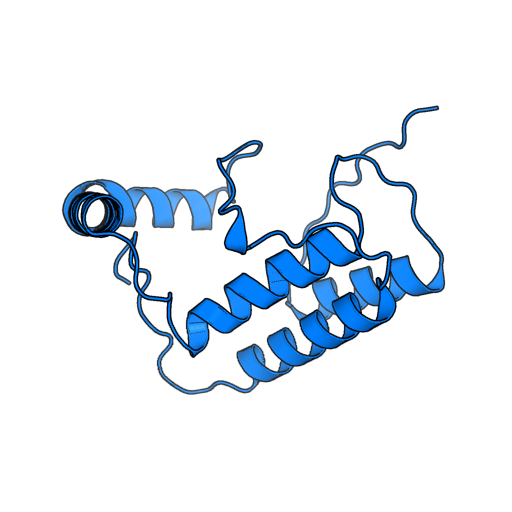376 -11.977 1.00 84.75 76 GLN A O 1
ATOM 602 N N . LEU A 1 77 ? 6.976 10.644 -12.009 1.00 85.38 77 LEU A N 1
ATOM 603 C CA . LEU A 1 77 ? 7.151 10.691 -10.554 1.00 85.38 77 LEU A CA 1
ATOM 604 C C . LEU A 1 77 ? 6.883 12.098 -10.003 1.00 85.38 77 LEU A C 1
ATOM 606 O O . LEU A 1 77 ? 6.095 12.248 -9.076 1.00 85.38 77 LEU A O 1
ATOM 610 N N . LYS A 1 78 ? 7.468 13.142 -10.607 1.00 86.38 78 LYS A N 1
ATOM 611 C CA . LYS A 1 78 ? 7.219 14.534 -10.187 1.00 86.38 78 LYS A CA 1
ATOM 612 C C . LYS A 1 78 ? 5.736 14.904 -10.252 1.00 86.38 78 LYS A C 1
ATOM 614 O O . LYS A 1 78 ? 5.226 15.546 -9.340 1.00 86.38 78 LYS A O 1
ATOM 619 N N . LYS A 1 79 ? 5.036 14.490 -11.314 1.00 87.38 79 LYS A N 1
ATOM 620 C CA . LYS A 1 79 ? 3.590 14.726 -11.453 1.00 87.38 79 LYS A CA 1
ATOM 621 C C . LYS A 1 79 ? 2.788 13.992 -10.380 1.00 87.38 79 LYS A C 1
ATOM 623 O O . LYS A 1 79 ? 1.888 14.598 -9.811 1.00 87.38 79 LYS A O 1
ATOM 628 N N . ILE A 1 80 ? 3.124 12.734 -10.095 1.00 87.31 80 ILE A N 1
ATOM 629 C CA . ILE A 1 80 ? 2.452 11.918 -9.074 1.00 87.31 80 ILE A CA 1
ATOM 630 C C . ILE A 1 80 ? 2.677 12.505 -7.679 1.00 87.31 80 ILE A C 1
ATOM 632 O O . ILE A 1 80 ? 1.726 12.640 -6.922 1.00 87.31 80 ILE A O 1
ATOM 636 N N . LEU A 1 81 ? 3.897 12.930 -7.349 1.00 86.00 81 LEU A N 1
ATOM 637 C CA . LEU A 1 81 ? 4.175 13.575 -6.062 1.00 86.00 81 LEU A CA 1
ATOM 638 C C . LEU A 1 81 ? 3.431 14.911 -5.906 1.00 86.00 81 LEU A C 1
ATOM 640 O O . LEU A 1 81 ? 3.028 15.259 -4.802 1.00 86.00 81 LEU A O 1
ATOM 644 N N . ALA A 1 82 ? 3.219 15.648 -7.001 1.00 87.94 82 ALA A N 1
ATOM 645 C CA . ALA A 1 82 ? 2.512 16.928 -6.967 1.00 87.94 82 ALA A CA 1
ATOM 646 C C . ALA A 1 82 ? 0.977 16.796 -6.962 1.00 87.94 82 ALA A C 1
ATOM 648 O O . ALA A 1 82 ? 0.299 17.623 -6.360 1.00 87.94 82 ALA A O 1
ATOM 649 N N . LYS A 1 83 ? 0.418 15.810 -7.677 1.00 86.81 83 LYS A N 1
ATOM 650 C CA . LYS A 1 83 ? -1.032 15.704 -7.944 1.00 86.81 83 LYS A CA 1
ATOM 651 C C . LYS A 1 83 ? -1.687 14.431 -7.401 1.00 86.81 83 LYS A C 1
ATOM 653 O O . LYS A 1 83 ? -2.906 14.316 -7.464 1.00 86.81 83 LYS A O 1
ATOM 658 N N . GLY A 1 84 ? -0.904 13.492 -6.883 1.00 83.62 84 GLY A N 1
ATOM 659 C CA . GLY A 1 84 ?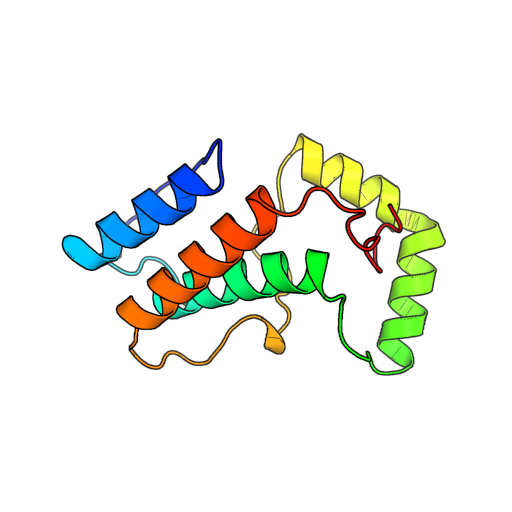 -1.351 12.147 -6.536 1.00 83.62 84 GLY A CA 1
ATOM 660 C C . GLY A 1 84 ? -1.360 11.189 -7.731 1.00 83.62 84 GLY A C 1
ATOM 661 O O . GLY A 1 84 ? -1.091 11.562 -8.878 1.00 83.62 84 GLY A O 1
ATOM 662 N N . PHE A 1 85 ? -1.659 9.921 -7.449 1.00 82.94 85 PHE A N 1
ATOM 663 C CA . PHE A 1 85 ? -1.853 8.914 -8.488 1.00 82.94 85 PHE A CA 1
ATOM 664 C C . PHE A 1 85 ? -3.154 9.176 -9.265 1.00 82.94 85 PHE A C 1
ATOM 666 O O . PHE A 1 85 ? -4.172 9.504 -8.652 1.00 82.94 85 PHE A O 1
ATOM 673 N N . PRO A 1 86 ? -3.153 9.020 -10.602 1.00 80.62 86 PRO A N 1
ATOM 674 C CA . PRO A 1 86 ? -4.376 9.136 -11.383 1.00 80.62 86 PRO A CA 1
ATOM 675 C C . PRO A 1 86 ? -5.356 8.004 -11.021 1.00 80.62 86 PRO A C 1
ATOM 677 O O . PRO A 1 86 ? -4.923 6.867 -10.807 1.00 80.62 86 PRO A O 1
ATOM 680 N N . PRO A 1 87 ? -6.672 8.277 -10.982 1.00 79.19 87 PRO A N 1
ATOM 681 C CA . PRO A 1 87 ? -7.667 7.231 -10.781 1.00 79.19 87 PRO A CA 1
ATOM 682 C C . PRO A 1 87 ? -7.683 6.258 -11.971 1.00 79.19 87 PRO A C 1
ATOM 684 O O . PRO A 1 87 ? -7.353 6.634 -13.095 1.00 79.19 87 PRO A O 1
ATOM 687 N N . ASN A 1 88 ? -8.117 5.017 -11.729 1.00 76.44 88 ASN A N 1
ATOM 688 C CA . ASN A 1 88 ? -8.300 3.971 -12.750 1.00 76.44 88 ASN A CA 1
ATOM 689 C C . ASN A 1 88 ? -7.025 3.575 -13.524 1.00 76.44 88 ASN A C 1
ATOM 691 O O . ASN A 1 88 ? -7.102 3.112 -14.661 1.00 76.44 88 ASN A O 1
ATOM 695 N N . GLY A 1 89 ? -5.846 3.751 -12.920 1.00 77.00 89 GLY A N 1
ATOM 696 C CA . GLY A 1 89 ? -4.599 3.230 -13.475 1.00 77.00 89 GLY A CA 1
ATOM 697 C C . GLY A 1 89 ? -4.535 1.693 -13.437 1.00 77.00 89 GLY A C 1
ATOM 698 O O . GLY A 1 89 ? -5.177 1.073 -12.585 1.00 77.00 89 GLY A O 1
ATOM 699 N N . PRO A 1 90 ? -3.749 1.061 -14.327 1.00 77.00 90 PRO A N 1
ATOM 700 C CA . PRO A 1 90 ? -3.543 -0.383 -14.293 1.00 77.00 90 PRO A CA 1
ATOM 701 C C . PRO A 1 90 ? -2.859 -0.793 -12.982 1.00 77.00 90 PRO A C 1
ATOM 703 O O . PRO A 1 90 ? -1.842 -0.217 -12.593 1.00 77.00 90 PRO A O 1
ATOM 706 N N . THR A 1 91 ? -3.420 -1.791 -12.303 1.00 80.94 91 THR A N 1
ATOM 707 C CA . THR A 1 91 ? -2.873 -2.358 -11.063 1.00 80.94 91 THR A CA 1
ATOM 708 C C . THR A 1 91 ? -2.096 -3.637 -11.367 1.00 80.94 91 THR A C 1
ATOM 710 O O . THR A 1 91 ? -2.537 -4.435 -12.190 1.00 80.94 91 THR A O 1
ATOM 713 N N . ASP A 1 92 ? -0.958 -3.853 -10.700 1.00 76.25 92 ASP A N 1
ATOM 714 C CA . ASP A 1 92 ? -0.241 -5.133 -10.767 1.00 76.25 92 ASP A CA 1
ATOM 715 C C . ASP A 1 92 ? -1.118 -6.241 -10.151 1.00 76.25 92 ASP A C 1
ATOM 717 O O . ASP A 1 92 ? -1.425 -6.156 -8.956 1.00 76.25 92 ASP A O 1
ATOM 721 N N . PRO A 1 93 ? -1.509 -7.285 -10.905 1.00 77.88 93 PRO A N 1
ATOM 722 C CA . PRO A 1 93 ? -2.320 -8.380 -10.374 1.00 77.88 93 PRO A CA 1
ATOM 723 C C . PRO A 1 93 ? -1.682 -9.085 -9.171 1.00 77.88 93 PRO A C 1
ATOM 725 O O . PRO A 1 93 ? -2.397 -9.586 -8.313 1.00 77.88 93 PRO A O 1
ATOM 728 N N . ASN A 1 94 ? -0.349 -9.080 -9.056 1.00 78.25 94 ASN A N 1
ATOM 729 C CA . ASN A 1 94 ? 0.349 -9.683 -7.915 1.00 78.25 94 ASN A CA 1
ATOM 730 C C . ASN A 1 94 ? 0.185 -8.878 -6.620 1.00 78.25 94 ASN A C 1
ATOM 732 O O . ASN A 1 94 ? 0.389 -9.407 -5.529 1.00 78.25 94 ASN A O 1
ATOM 736 N N . SER A 1 95 ? -0.165 -7.595 -6.736 1.00 79.00 95 SER A N 1
ATOM 737 C CA . SER A 1 95 ? -0.339 -6.702 -5.591 1.00 79.00 95 SER A CA 1
ATOM 738 C C . SER A 1 95 ? -1.734 -6.787 -4.975 1.00 79.00 95 SER A C 1
ATOM 740 O O . SER A 1 95 ? -1.941 -6.265 -3.890 1.00 79.00 95 SER A O 1
ATOM 742 N N . VAL A 1 96 ? -2.701 -7.426 -5.637 1.00 82.56 96 VAL A N 1
ATOM 743 C CA . VAL A 1 96 ? -4.072 -7.557 -5.130 1.00 82.56 96 VAL A CA 1
ATOM 744 C C . VAL A 1 96 ? -4.374 -9.034 -4.962 1.00 82.56 96 VAL A C 1
ATOM 746 O O . VAL A 1 96 ? -4.608 -9.749 -5.935 1.00 82.56 96 VAL A O 1
ATOM 749 N N . LYS A 1 97 ? -4.363 -9.506 -3.715 1.00 79.00 97 LYS A N 1
ATOM 750 C CA . LYS A 1 97 ? -4.782 -10.878 -3.424 1.00 79.00 97 LYS A CA 1
ATOM 751 C C . LYS A 1 97 ? -6.285 -11.047 -3.695 1.00 79.00 97 LYS A C 1
ATOM 753 O O . LYS A 1 97 ? -7.039 -10.074 -3.582 1.00 79.00 97 LYS A O 1
ATOM 758 N N . PRO A 1 98 ? -6.742 -12.257 -4.059 1.00 80.62 98 PRO A N 1
ATOM 759 C CA . PRO A 1 98 ? -8.163 -12.578 -4.018 1.00 80.62 98 PRO A CA 1
ATOM 760 C C . PRO A 1 98 ? -8.734 -12.271 -2.631 1.00 80.62 98 PRO A C 1
ATOM 762 O O . PRO A 1 98 ? -8.032 -12.435 -1.636 1.00 80.62 98 PRO A O 1
ATOM 765 N N . SER A 1 99 ? -9.987 -11.823 -2.589 1.00 81.25 99 SER A N 1
ATOM 766 C CA . SER A 1 99 ? -10.728 -11.672 -1.336 1.00 81.25 99 SER A CA 1
ATOM 767 C C . SER A 1 99 ? -10.782 -13.022 -0.618 1.00 81.25 99 SER A C 1
ATOM 769 O O . SER A 1 99 ? -11.256 -14.004 -1.193 1.00 81.25 99 SER A O 1
ATOM 771 N N . ASP A 1 100 ? -10.253 -13.077 0.600 1.00 79.81 100 ASP A N 1
ATOM 772 C CA . ASP A 1 100 ? -10.252 -14.261 1.465 1.00 79.81 100 ASP A CA 1
ATOM 773 C C . ASP A 1 100 ? -11.114 -14.068 2.726 1.00 79.81 100 ASP A C 1
ATOM 775 O O . ASP A 1 100 ? -11.299 -15.010 3.495 1.00 79.81 100 ASP A O 1
ATOM 779 N N . GLY A 1 101 ? -11.683 -12.870 2.914 1.00 81.50 101 GLY A N 1
ATOM 780 C CA . GLY A 1 101 ? -12.498 -12.510 4.074 1.00 81.50 101 GLY A CA 1
ATOM 781 C C . GLY A 1 101 ? -11.702 -12.304 5.368 1.00 81.50 101 GLY A C 1
ATOM 782 O O . GLY A 1 101 ? -12.309 -12.058 6.409 1.00 81.50 101 GLY A O 1
ATOM 783 N N . ASP A 1 102 ? -10.366 -12.376 5.328 1.00 90.56 102 ASP A N 1
ATOM 784 C CA . ASP A 1 102 ? -9.495 -12.158 6.488 1.00 90.56 102 ASP A CA 1
ATOM 785 C C . ASP A 1 102 ? -9.067 -10.685 6.587 1.00 90.56 102 ASP A C 1
ATOM 787 O O . ASP A 1 102 ? -7.896 -10.315 6.437 1.00 90.56 102 ASP A O 1
ATOM 791 N N . ASP A 1 103 ? -10.046 -9.815 6.847 1.00 92.38 103 ASP A N 1
ATOM 792 C CA . ASP A 1 103 ? -9.798 -8.384 7.040 1.00 92.38 103 ASP A CA 1
ATOM 793 C C . ASP A 1 103 ? -8.857 -8.145 8.237 1.00 92.38 103 ASP A C 1
ATOM 795 O O . ASP A 1 103 ? -7.954 -7.310 8.166 1.00 92.38 103 ASP A O 1
ATOM 799 N N . ALA A 1 104 ? -8.999 -8.919 9.319 1.00 93.62 104 ALA A N 1
ATOM 800 C CA . ALA A 1 104 ? -8.178 -8.776 10.521 1.00 93.62 104 ALA A CA 1
ATOM 801 C C . ALA A 1 104 ? -6.695 -9.086 10.261 1.00 93.62 104 ALA A C 1
ATOM 803 O O . ALA A 1 104 ? -5.818 -8.292 10.620 1.00 93.62 104 ALA A O 1
ATOM 804 N N . GLY A 1 105 ? -6.397 -10.207 9.599 1.00 93.50 105 GLY A N 1
ATOM 805 C CA . GLY A 1 105 ? -5.033 -10.566 9.229 1.00 93.50 105 GLY A CA 1
ATOM 806 C C . GLY A 1 105 ? -4.429 -9.603 8.208 1.00 93.50 105 GLY A C 1
ATOM 807 O O . GLY A 1 105 ? -3.232 -9.305 8.273 1.00 93.50 105 GLY A O 1
ATOM 808 N N . ALA A 1 106 ? -5.231 -9.064 7.289 1.00 93.56 106 ALA A N 1
ATOM 809 C CA . ALA A 1 106 ? -4.770 -8.070 6.325 1.00 93.56 106 ALA A CA 1
ATOM 810 C C . ALA A 1 106 ? -4.421 -6.723 6.987 1.00 93.56 106 ALA A C 1
ATOM 812 O O . ALA A 1 106 ? -3.361 -6.160 6.693 1.00 93.56 106 ALA A O 1
ATOM 813 N N . VAL A 1 107 ? -5.250 -6.234 7.918 1.00 95.62 107 VAL A N 1
ATOM 814 C CA . VAL A 1 107 ? -4.973 -5.016 8.703 1.00 95.62 107 VAL A CA 1
ATOM 815 C C . VAL A 1 107 ? -3.710 -5.194 9.549 1.00 95.62 107 VAL A C 1
ATOM 817 O O . VAL A 1 107 ? -2.843 -4.318 9.550 1.00 95.62 107 VAL A O 1
ATOM 820 N N . ALA A 1 108 ? -3.541 -6.351 10.198 1.00 95.19 108 ALA A N 1
ATOM 821 C CA . ALA A 1 108 ? -2.337 -6.653 10.972 1.00 95.19 108 ALA A CA 1
ATOM 822 C C . ALA A 1 108 ? -1.062 -6.644 10.106 1.00 95.19 108 ALA A C 1
ATOM 824 O O . ALA A 1 108 ? -0.045 -6.072 10.502 1.00 95.19 108 ALA A O 1
ATOM 825 N N . LYS A 1 109 ? -1.113 -7.211 8.892 1.00 93.69 109 LYS A N 1
ATOM 826 C CA . LYS A 1 109 ? 0.014 -7.168 7.940 1.00 93.69 109 LYS A CA 1
ATOM 827 C C . LYS A 1 109 ? 0.320 -5.752 7.464 1.00 93.69 109 LYS A C 1
ATOM 829 O O . LYS A 1 109 ? 1.490 -5.403 7.337 1.00 93.69 109 LYS A O 1
ATOM 834 N N . LEU A 1 110 ? -0.705 -4.938 7.200 1.00 95.69 110 LEU A N 1
ATOM 835 C CA . LEU A 1 110 ? -0.519 -3.531 6.843 1.00 95.69 110 LEU A CA 1
ATOM 836 C C . LEU A 1 110 ? 0.192 -2.772 7.965 1.00 95.69 110 LEU A C 1
ATOM 838 O O . LEU A 1 110 ? 1.158 -2.063 7.696 1.00 95.69 110 LEU A O 1
ATOM 842 N N . LYS A 1 111 ? -0.244 -2.967 9.211 1.00 96.19 111 LYS A N 1
ATOM 843 C CA . LYS A 1 111 ? 0.389 -2.375 10.391 1.00 96.19 111 LYS A CA 1
ATOM 844 C C . LYS A 1 111 ? 1.855 -2.776 10.513 1.00 96.19 111 LYS A C 1
ATOM 846 O O . LYS A 1 111 ? 2.713 -1.906 10.596 1.00 96.19 111 LYS A O 1
ATOM 851 N N . GLN A 1 112 ? 2.150 -4.071 10.418 1.00 95.00 112 GLN A N 1
ATOM 852 C CA . GLN A 1 112 ? 3.524 -4.570 10.461 1.00 95.00 112 GLN A CA 1
ATOM 853 C C . GLN A 1 112 ? 4.389 -3.979 9.335 1.00 95.00 112 GLN A C 1
ATOM 855 O O . GLN A 1 112 ? 5.540 -3.612 9.561 1.00 95.00 112 GLN A O 1
ATOM 860 N N . ALA A 1 113 ? 3.850 -3.879 8.116 1.00 93.75 113 ALA A N 1
ATOM 861 C CA . ALA A 1 113 ? 4.563 -3.297 6.983 1.00 93.75 113 ALA A CA 1
ATOM 862 C C . ALA A 1 113 ? 4.828 -1.796 7.179 1.00 93.75 113 ALA A C 1
ATOM 864 O O . ALA A 1 113 ? 5.919 -1.332 6.852 1.00 93.75 113 ALA A O 1
ATOM 865 N N . ALA A 1 114 ? 3.864 -1.055 7.734 1.00 94.12 114 ALA A N 1
ATOM 866 C CA . ALA A 1 114 ? 4.012 0.359 8.065 1.00 94.12 114 ALA A CA 1
ATOM 867 C C . ALA A 1 114 ? 5.069 0.579 9.156 1.00 94.12 114 ALA A C 1
ATOM 869 O O . ALA A 1 114 ? 5.991 1.360 8.953 1.00 94.12 114 ALA A O 1
ATOM 870 N N . GLU A 1 115 ? 5.002 -0.173 10.258 1.00 93.75 115 GLU A N 1
ATOM 871 C CA . GLU A 1 115 ? 5.988 -0.110 11.345 1.00 93.75 115 GLU A CA 1
ATOM 872 C C . GLU A 1 115 ? 7.397 -0.454 10.851 1.00 93.75 115 GLU A C 1
ATOM 874 O O . GLU A 1 115 ? 8.362 0.235 11.176 1.00 93.75 115 GLU A O 1
ATOM 879 N N . ARG A 1 116 ? 7.524 -1.491 10.012 1.00 92.62 116 ARG A N 1
ATOM 880 C CA . ARG A 1 116 ? 8.803 -1.868 9.400 1.00 92.62 116 ARG A CA 1
ATOM 881 C C . ARG A 1 116 ? 9.341 -0.765 8.492 1.00 92.62 116 ARG A C 1
ATOM 883 O O . ARG A 1 116 ? 10.546 -0.536 8.482 1.00 92.62 116 ARG A O 1
ATOM 890 N N . PHE A 1 117 ? 8.472 -0.116 7.721 1.00 89.75 117 PHE A N 1
ATOM 891 C CA . PHE A 1 117 ? 8.856 0.976 6.833 1.00 89.75 117 PHE A CA 1
ATOM 892 C C . PHE A 1 117 ? 9.304 2.212 7.620 1.00 89.75 117 PHE A C 1
ATOM 894 O O . PHE A 1 117 ? 10.363 2.754 7.322 1.00 89.75 117 PHE A O 1
ATOM 901 N N . ASP A 1 118 ? 8.565 2.602 8.660 1.00 88.88 118 ASP A N 1
ATOM 902 C CA . ASP A 1 118 ? 8.910 3.744 9.515 1.00 88.88 118 ASP A CA 1
ATOM 903 C C . ASP A 1 118 ? 10.191 3.492 10.330 1.00 88.88 118 ASP A C 1
ATOM 905 O O . ASP A 1 118 ? 10.994 4.403 10.535 1.00 88.88 118 ASP A O 1
ATOM 909 N N . ALA A 1 119 ? 10.424 2.250 10.766 1.00 89.50 119 ALA A N 1
ATOM 910 C CA . ALA A 1 119 ? 11.652 1.859 11.459 1.00 89.50 119 ALA A CA 1
ATOM 911 C C . ALA A 1 119 ? 12.870 1.736 10.521 1.00 89.50 119 ALA A C 1
ATOM 913 O O . ALA A 1 119 ? 14.015 1.715 10.988 1.00 89.50 119 ALA A O 1
ATOM 914 N N . HIS A 1 120 ? 12.658 1.641 9.204 1.00 85.62 120 HIS A N 1
ATOM 915 C CA . HIS A 1 120 ? 13.741 1.494 8.237 1.00 85.62 120 HIS A CA 1
ATOM 916 C C . HIS A 1 120 ? 14.467 2.824 8.030 1.00 85.62 120 HIS A C 1
ATOM 918 O O . HIS A 1 120 ? 14.024 3.708 7.306 1.00 85.62 120 HIS A O 1
ATOM 924 N N . SER A 1 121 ? 15.642 2.939 8.638 1.00 72.31 121 SER A N 1
ATOM 925 C CA . SER A 1 121 ? 16.546 4.093 8.518 1.00 72.31 121 SER A CA 1
ATOM 926 C C . SER A 1 121 ? 17.617 3.914 7.428 1.00 72.31 121 SER A C 1
ATOM 928 O O . SER A 1 121 ? 18.481 4.773 7.249 1.00 72.31 121 SER A O 1
ATOM 930 N N . GLY A 1 122 ? 17.579 2.797 6.692 1.00 72.88 122 GLY A N 1
ATOM 931 C CA . GLY A 1 122 ? 18.505 2.486 5.604 1.00 72.88 122 GLY A CA 1
ATOM 932 C C . GLY A 1 122 ? 18.093 3.071 4.249 1.00 72.88 122 GLY A C 1
ATOM 933 O O . GLY A 1 122 ? 17.038 3.680 4.089 1.00 72.88 122 GLY A O 1
ATOM 934 N N . SER A 1 123 ? 18.922 2.842 3.226 1.00 72.88 123 SER A N 1
ATOM 935 C CA . SER A 1 123 ? 18.578 3.207 1.846 1.00 72.88 123 SER A CA 1
ATOM 936 C C . SER A 1 123 ? 17.351 2.415 1.374 1.00 72.88 123 SER A C 1
ATOM 938 O O . SER A 1 123 ? 17.276 1.200 1.564 1.00 72.88 123 SER A O 1
ATOM 940 N N . ILE A 1 124 ? 16.386 3.114 0.777 1.00 75.94 124 ILE A N 1
ATOM 941 C CA . ILE A 1 124 ? 15.240 2.515 0.085 1.00 75.94 124 ILE A CA 1
ATOM 942 C C . ILE A 1 124 ? 15.691 2.150 -1.330 1.00 75.94 124 ILE A C 1
ATOM 944 O O . ILE A 1 124 ? 16.421 2.911 -1.973 1.00 75.94 124 ILE A O 1
ATOM 948 N N . LEU A 1 125 ? 15.273 0.985 -1.826 1.00 75.19 125 LEU A N 1
ATOM 949 C CA . LEU A 1 125 ? 15.663 0.549 -3.161 1.00 75.19 125 LEU A CA 1
ATOM 950 C C . LEU A 1 125 ? 15.023 1.451 -4.227 1.00 75.19 125 LEU A C 1
ATOM 952 O O . LEU A 1 125 ? 13.818 1.712 -4.177 1.00 75.19 125 LEU A O 1
ATOM 956 N N . PRO A 1 126 ? 15.796 1.909 -5.229 1.00 69.12 126 PRO A N 1
ATOM 957 C CA . PRO A 1 126 ? 15.289 2.841 -6.220 1.00 69.12 126 PRO A CA 1
ATOM 958 C C . PRO A 1 126 ? 14.191 2.188 -7.055 1.00 69.12 126 PRO A C 1
ATOM 960 O O . PRO A 1 126 ? 14.294 1.030 -7.479 1.00 69.12 126 PRO A O 1
ATOM 963 N N . SER A 1 127 ? 13.163 2.970 -7.373 1.00 66.69 127 SER A N 1
ATOM 964 C CA . SER A 1 127 ? 12.076 2.517 -8.237 1.00 66.69 127 SER A CA 1
ATOM 965 C C . SER A 1 127 ? 12.612 2.021 -9.583 1.00 66.69 127 SER A C 1
ATOM 967 O O . SER A 1 127 ? 13.385 2.706 -10.261 1.00 66.69 127 SER A O 1
ATOM 969 N N . ARG A 1 128 ? 12.161 0.843 -10.036 1.00 69.44 128 ARG A N 1
ATOM 970 C CA . ARG A 1 128 ? 12.513 0.338 -11.378 1.00 69.44 128 ARG A CA 1
ATOM 971 C C . ARG A 1 128 ? 11.953 1.220 -12.501 1.00 69.44 128 ARG A C 1
ATOM 973 O O . ARG A 1 128 ? 12.492 1.181 -13.599 1.00 69.44 128 ARG A O 1
ATOM 980 N N . PHE A 1 129 ? 10.912 2.006 -12.221 1.00 72.12 129 PHE A N 1
ATOM 981 C CA . PHE A 1 129 ? 10.216 2.848 -13.195 1.00 72.12 129 PHE A CA 1
ATOM 982 C C . PHE A 1 129 ? 10.765 4.280 -13.280 1.00 72.12 129 PHE A C 1
ATOM 984 O O . PHE A 1 129 ? 10.885 4.817 -14.373 1.00 72.12 129 PHE A O 1
ATOM 991 N N . SER A 1 130 ? 11.091 4.919 -12.152 1.00 68.62 130 SER A N 1
ATOM 992 C CA . SER A 1 130 ? 11.554 6.325 -12.107 1.00 68.62 130 SER A CA 1
ATOM 993 C C . SER A 1 130 ? 13.024 6.475 -11.730 1.00 68.62 130 SER A C 1
ATOM 995 O O . SER A 1 130 ? 13.619 7.528 -11.943 1.00 68.62 130 SER A O 1
ATOM 997 N N . GLY A 1 131 ? 13.620 5.421 -11.184 1.00 62.00 131 GLY A N 1
ATOM 998 C CA . GLY A 1 131 ? 15.047 5.297 -10.960 1.00 62.00 131 GLY A CA 1
ATOM 999 C C . GLY A 1 131 ? 15.693 6.144 -9.878 1.00 62.00 131 GLY A C 1
ATOM 1000 O O . GLY A 1 131 ? 16.920 6.112 -9.768 1.00 62.00 131 GLY A O 1
ATOM 1001 N N . ARG A 1 132 ? 14.885 6.843 -9.090 1.00 57.91 132 ARG A N 1
ATOM 1002 C CA . ARG A 1 132 ? 15.267 7.487 -7.838 1.00 57.91 132 ARG A CA 1
ATOM 1003 C C . ARG A 1 132 ? 14.395 6.933 -6.731 1.00 57.91 132 ARG A C 1
ATOM 1005 O O . ARG A 1 132 ? 13.234 6.579 -7.058 1.00 57.91 132 ARG A O 1
#

pLDDT: mean 85.38, std 8.78, range [49.44, 96.69]

Sequence (132 aa):
MPATRCQLRFQSLADVVRDAESLLAKGYDKAGNWDLSQCCHHLAYWLTCSLDGFGKQPLPIRAFLWLARNTFGPGQLKKILAKGFPPNGPTDPNSVKPSDGDDAGAVAKLKQAAERFDAHSGSILPSRFSGR

Secondary structure (DSSP, 8-state):
-PPPPP----SSHHHHHHHHHHHHHH-----SS--HHHHHHHHHHHHHHHHH------HHHHHHHHHHHHTTHHHHHHHHHHH-PPTTPPPPGGGSPPP-S-HHHHHHHHHHHHHHHHH--SPPPPPTTT--

Foldseek 3Di:
DQDDDDDDDDPALVRVLVVLVVCVVPPDHDNDPDDLLQVLQLLLVVLVCQAVNDDDDPPVVLVVLQVLQVDCQQVVVVVCVVPNDDPPDDDDPVSGDPDPVPSVVSSVSSVVSRVVSVPDPDDTDADSRNRD